Protein AF-A0A1V2EZ58-F1 (afdb_monomer_lite)

Sequence (106 aa):
MRGVGLCALAMIVGAPATAQIVYSGPGSTRPSYDRVELQQIYFHRLQGLRSEALRRQAADGGSLTPESRAELQSKLNRINATRARDARRNDIMSVDAFGVERRSER

Organism: NCBI:txid1915074

Foldseek 3Di:
DDDDDDDDDDDPPDDPPPPPPPPPDPPPPDDQDDPVRLVVVLVVLVVVLVVVLVVQCVVVPNHHDPVNVVVSVVSVVVSVVVSVVSCLVNPQCNQDPVRDRNDPPD

Structure (mmCIF, N/CA/C/O backbone):
data_AF-A0A1V2EZ58-F1
#
_entry.id   AF-A0A1V2EZ58-F1
#
loop_
_atom_site.group_PDB
_atom_site.id
_atom_site.type_symbol
_atom_site.label_atom_id
_atom_site.label_alt_id
_atom_site.label_comp_id
_atom_site.label_asym_id
_atom_site.label_entity_id
_atom_site.label_seq_id
_atom_site.pdbx_PDB_ins_code
_atom_site.Cartn_x
_atom_site.Cartn_y
_atom_site.Cartn_z
_atom_site.occupancy
_atom_site.B_iso_or_equiv
_atom_site.auth_seq_id
_atom_site.auth_comp_id
_atom_site.auth_asym_id
_atom_site.auth_atom_id
_atom_site.pdbx_PDB_model_num
ATOM 1 N N . MET A 1 1 ? 78.277 -35.561 -53.122 1.00 37.56 1 MET A N 1
ATOM 2 C CA . MET A 1 1 ? 77.534 -34.326 -52.776 1.00 37.56 1 MET A CA 1
ATOM 3 C C . MET A 1 1 ? 76.735 -34.660 -51.514 1.00 37.56 1 MET A C 1
ATOM 5 O O . MET A 1 1 ? 75.889 -35.527 -51.614 1.00 37.56 1 MET A O 1
ATOM 9 N N . ARG A 1 2 ? 77.208 -34.431 -50.277 1.00 38.06 2 ARG A N 1
ATOM 10 C CA . ARG A 1 2 ? 77.309 -33.188 -49.466 1.00 38.06 2 ARG A CA 1
ATOM 11 C C . ARG A 1 2 ? 75.995 -32.382 -49.341 1.00 38.06 2 ARG A C 1
ATOM 13 O O . ARG A 1 2 ? 75.528 -31.880 -50.353 1.00 38.06 2 ARG A O 1
ATOM 20 N N . GLY A 1 3 ? 75.535 -32.210 -48.087 1.00 33.34 3 GLY A N 1
ATOM 21 C CA . GLY A 1 3 ? 74.489 -31.283 -47.586 1.00 33.34 3 GLY A CA 1
ATOM 22 C C . GLY A 1 3 ? 73.242 -32.037 -47.099 1.00 33.34 3 GLY A C 1
ATOM 23 O O . GLY A 1 3 ? 72.594 -32.657 -47.924 1.00 33.34 3 GLY A O 1
ATOM 24 N N . VAL A 1 4 ? 72.898 -32.215 -45.812 1.00 45.50 4 VAL A N 1
ATOM 25 C CA . VAL A 1 4 ? 72.817 -31.343 -44.610 1.00 45.50 4 VAL A CA 1
ATOM 26 C C . VAL A 1 4 ? 71.877 -30.145 -44.776 1.00 45.50 4 VAL A C 1
ATOM 28 O O . VAL A 1 4 ? 72.126 -29.283 -45.610 1.00 45.50 4 VAL A O 1
ATOM 31 N N . GLY A 1 5 ? 70.883 -30.069 -43.880 1.00 36.28 5 GLY A N 1
ATOM 32 C CA . GLY A 1 5 ? 70.006 -28.916 -43.636 1.00 36.28 5 GLY A CA 1
ATOM 33 C C . GLY A 1 5 ? 68.647 -29.074 -44.322 1.00 36.28 5 GLY A C 1
ATOM 34 O O . GLY A 1 5 ? 68.589 -29.481 -45.468 1.00 36.28 5 GLY A O 1
ATOM 35 N N . LEU A 1 6 ? 67.500 -28.790 -43.717 1.00 43.06 6 LEU A N 1
ATOM 36 C CA . LEU A 1 6 ? 67.227 -27.910 -42.592 1.00 43.06 6 LEU A CA 1
ATOM 37 C C . LEU A 1 6 ? 65.811 -28.260 -42.091 1.00 43.06 6 LEU A C 1
ATOM 39 O O . LEU A 1 6 ? 64.878 -28.317 -42.892 1.00 43.06 6 LEU A O 1
ATOM 43 N N . CYS A 1 7 ? 65.628 -28.467 -40.786 1.00 36.44 7 CYS A N 1
ATOM 44 C CA . CYS A 1 7 ? 64.303 -28.384 -40.175 1.00 36.44 7 CYS A CA 1
ATOM 45 C C . CYS A 1 7 ? 63.833 -26.928 -40.283 1.00 36.44 7 CYS A C 1
ATOM 47 O O . CYS A 1 7 ? 64.407 -26.052 -39.636 1.00 36.44 7 CYS A O 1
ATOM 49 N N . ALA A 1 8 ? 62.819 -26.662 -41.106 1.00 42.56 8 ALA A N 1
ATOM 50 C CA . ALA A 1 8 ? 62.186 -25.352 -41.163 1.00 42.56 8 ALA A CA 1
ATOM 51 C C . ALA A 1 8 ? 61.282 -25.176 -39.936 1.00 42.56 8 ALA A C 1
ATOM 53 O O . ALA A 1 8 ? 60.251 -25.827 -39.777 1.00 42.56 8 ALA A O 1
ATOM 54 N N . LEU A 1 9 ? 61.764 -24.307 -39.055 1.00 39.62 9 LEU A N 1
ATOM 55 C CA . LEU A 1 9 ? 61.127 -23.778 -37.866 1.00 39.62 9 LEU A CA 1
ATOM 56 C C . LEU A 1 9 ? 59.876 -22.952 -38.224 1.00 39.62 9 LEU A C 1
ATOM 58 O O . LEU A 1 9 ? 59.841 -22.268 -39.242 1.00 39.62 9 LEU A O 1
ATOM 62 N N . ALA A 1 10 ? 58.898 -23.049 -37.324 1.00 42.72 10 ALA A N 1
ATOM 63 C CA . ALA A 1 10 ? 57.712 -22.230 -37.081 1.00 42.72 10 ALA A CA 1
ATOM 64 C C . ALA A 1 10 ? 57.576 -20.880 -37.811 1.00 42.72 10 ALA A C 1
ATOM 66 O O . ALA A 1 10 ? 58.524 -20.110 -37.859 1.00 42.72 10 ALA A O 1
ATOM 67 N N . MET A 1 11 ? 56.333 -20.541 -38.186 1.00 34.31 11 MET A N 1
ATOM 68 C CA . MET A 1 11 ? 55.595 -19.372 -37.664 1.00 34.31 11 MET A CA 1
ATOM 69 C C . MET A 1 11 ? 54.131 -19.421 -38.140 1.00 34.31 11 MET A C 1
ATOM 71 O O . MET A 1 11 ? 53.791 -18.900 -39.196 1.00 34.31 11 MET A O 1
ATOM 75 N N . ILE A 1 12 ? 53.239 -20.013 -37.339 1.00 43.84 12 ILE A N 1
ATOM 76 C CA . ILE A 1 12 ? 51.814 -19.653 -37.371 1.00 43.84 12 ILE A CA 1
ATOM 77 C C . ILE A 1 12 ? 51.618 -18.703 -36.193 1.00 43.84 12 ILE A C 1
ATOM 79 O O . ILE A 1 12 ? 51.307 -19.120 -35.080 1.00 43.84 12 ILE A O 1
ATOM 83 N N . VAL A 1 13 ? 51.878 -17.415 -36.423 1.00 46.75 13 VAL A N 1
ATOM 84 C CA . VAL A 1 13 ? 51.477 -16.350 -35.497 1.00 46.75 13 VAL A CA 1
ATOM 85 C C . VAL A 1 13 ? 49.986 -16.122 -35.729 1.0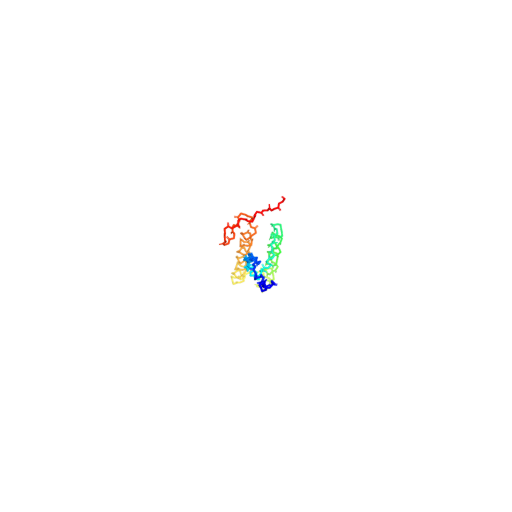0 46.75 13 VAL A C 1
ATOM 87 O O . VAL A 1 13 ? 49.569 -15.238 -36.471 1.00 46.75 13 VAL A O 1
ATOM 90 N N . GLY A 1 14 ? 49.173 -17.003 -35.147 1.00 39.56 14 GLY A N 1
ATOM 91 C CA . GLY A 1 14 ? 47.753 -16.755 -34.957 1.00 39.56 14 GLY A CA 1
ATOM 92 C C . GLY A 1 14 ? 47.610 -15.656 -33.914 1.00 39.56 14 GLY A C 1
ATOM 93 O O . GLY A 1 14 ? 48.060 -15.817 -32.780 1.00 39.56 14 GLY A O 1
ATOM 94 N N . ALA A 1 15 ? 47.038 -14.525 -34.318 1.00 46.31 15 ALA A N 1
ATOM 95 C CA . ALA A 1 15 ? 46.691 -13.431 -33.427 1.00 46.31 15 ALA A CA 1
ATOM 96 C C . ALA A 1 15 ? 45.950 -13.975 -32.191 1.00 46.31 15 ALA A C 1
ATOM 98 O O . ALA A 1 15 ? 44.977 -14.718 -32.362 1.00 46.31 15 ALA A O 1
ATOM 99 N N . PRO A 1 16 ? 46.342 -13.619 -30.954 1.00 45.00 16 PRO A N 1
ATOM 100 C CA . PRO A 1 16 ? 45.447 -13.824 -29.837 1.00 45.00 16 PRO A CA 1
ATOM 101 C C . PRO A 1 16 ? 44.290 -12.850 -30.047 1.00 45.00 16 PRO A C 1
ATOM 103 O O . PRO A 1 16 ? 44.413 -11.652 -29.797 1.00 45.00 16 PRO A O 1
ATOM 106 N N . ALA A 1 17 ? 43.170 -13.363 -30.557 1.00 47.38 17 ALA A N 1
ATOM 107 C CA . ALA A 1 17 ? 41.887 -12.715 -30.384 1.00 47.38 17 ALA A CA 1
ATOM 108 C C . ALA A 1 17 ? 41.713 -12.556 -28.874 1.00 47.38 17 ALA A C 1
ATOM 110 O O . ALA A 1 17 ? 41.447 -13.522 -28.157 1.00 47.38 17 ALA A O 1
ATOM 111 N N . THR A 1 18 ? 41.966 -11.351 -28.373 1.00 48.50 18 THR A N 1
ATOM 112 C CA . THR A 1 18 ? 41.650 -10.973 -27.008 1.00 48.50 18 THR A CA 1
ATOM 113 C C . THR A 1 18 ? 40.136 -11.011 -26.909 1.00 48.50 18 THR A C 1
ATOM 115 O O . THR A 1 18 ? 39.435 -10.047 -27.206 1.00 48.50 18 THR A O 1
ATOM 118 N N . ALA A 1 19 ? 39.619 -12.186 -26.553 1.00 45.88 19 ALA A N 1
ATOM 119 C CA . ALA A 1 19 ? 38.263 -12.350 -26.083 1.00 45.88 19 ALA A CA 1
ATOM 120 C C . ALA A 1 19 ? 38.134 -11.438 -24.863 1.00 45.88 19 ALA A C 1
ATOM 122 O O . ALA A 1 19 ? 38.568 -11.777 -23.763 1.00 45.88 19 ALA A O 1
ATOM 123 N N . GLN A 1 20 ? 37.617 -10.229 -25.080 1.00 45.06 20 GLN A N 1
ATOM 124 C CA . GLN A 1 20 ? 37.190 -9.378 -23.991 1.00 45.06 20 GLN A CA 1
ATOM 125 C C . GLN A 1 20 ? 36.042 -10.124 -23.329 1.00 45.06 20 GLN A C 1
ATOM 127 O O . GLN A 1 20 ? 34.932 -10.191 -23.856 1.00 45.06 20 GLN A O 1
ATOM 132 N N . ILE A 1 21 ? 36.344 -10.769 -22.206 1.00 42.53 21 ILE A N 1
ATOM 133 C CA . ILE A 1 21 ? 35.338 -11.337 -21.328 1.00 42.53 21 ILE A CA 1
ATOM 134 C C . ILE A 1 21 ? 34.583 -10.131 -20.780 1.00 42.53 21 ILE A C 1
ATOM 136 O O . ILE A 1 21 ? 34.998 -9.501 -19.809 1.00 42.53 21 ILE A O 1
ATOM 140 N N . VAL A 1 22 ? 33.489 -9.773 -21.449 1.00 46.50 22 VAL A N 1
ATOM 141 C CA . VAL A 1 22 ? 32.467 -8.919 -20.862 1.00 46.50 22 VAL A CA 1
ATOM 142 C C . VAL A 1 22 ? 31.938 -9.712 -19.676 1.00 46.50 22 VAL A C 1
ATOM 144 O O . VAL A 1 22 ? 31.166 -10.657 -19.831 1.00 46.50 22 VAL A O 1
ATOM 147 N N . TYR A 1 23 ? 32.426 -9.384 -18.483 1.00 45.97 23 TYR A N 1
ATOM 148 C CA . TYR A 1 23 ? 31.868 -9.880 -17.238 1.00 45.97 23 TYR A CA 1
ATOM 149 C C . TYR A 1 23 ? 30.458 -9.297 -17.109 1.00 45.97 23 TYR A C 1
ATOM 151 O O . TYR A 1 23 ? 30.245 -8.231 -16.532 1.00 45.97 23 TYR A O 1
ATOM 159 N N . SER A 1 24 ? 29.474 -9.985 -17.683 1.00 54.16 24 SER A N 1
ATOM 160 C CA . SER A 1 24 ? 28.078 -9.813 -17.312 1.00 54.16 24 SER A CA 1
ATOM 161 C C . SER A 1 24 ? 27.936 -10.411 -15.917 1.00 54.16 24 SER A C 1
ATOM 163 O O . SER A 1 24 ? 27.675 -11.603 -15.761 1.00 54.16 24 SER A O 1
ATOM 165 N N . GLY A 1 25 ? 28.201 -9.590 -14.893 1.00 50.44 25 GLY A N 1
ATOM 166 C CA . GLY A 1 25 ? 27.957 -9.955 -13.498 1.00 50.44 25 GLY A CA 1
ATOM 167 C C . GLY A 1 25 ? 26.545 -10.524 -13.338 1.00 50.44 25 GLY A C 1
ATOM 168 O O . GLY A 1 25 ? 25.692 -10.213 -14.171 1.00 50.44 25 GLY A O 1
ATOM 169 N N . PRO A 1 26 ? 26.292 -11.363 -12.314 1.00 46.44 26 PRO A N 1
ATOM 170 C CA . PRO A 1 26 ? 25.055 -12.126 -12.181 1.00 46.44 26 PRO A CA 1
ATOM 171 C C . PRO A 1 26 ? 23.873 -11.185 -12.363 1.00 46.44 26 PRO A C 1
ATOM 173 O O . PRO A 1 26 ? 23.579 -10.356 -11.497 1.00 46.44 26 PRO A O 1
ATOM 176 N N . GLY A 1 27 ? 23.261 -11.259 -13.546 1.00 46.44 27 GLY A N 1
ATOM 177 C CA . GLY A 1 27 ? 22.162 -10.396 -13.905 1.00 46.44 27 GLY A CA 1
ATOM 178 C C . GLY A 1 27 ? 21.086 -10.681 -12.887 1.00 46.44 27 GLY A C 1
ATOM 179 O O . GLY A 1 27 ? 20.525 -11.774 -12.878 1.00 46.44 27 GLY A O 1
ATOM 180 N N . SER A 1 28 ? 20.816 -9.732 -11.987 1.00 45.06 28 SER A N 1
ATOM 181 C CA . SER A 1 28 ? 19.574 -9.798 -11.244 1.00 45.06 28 SER A CA 1
ATOM 182 C C . SER A 1 28 ? 18.509 -9.683 -12.326 1.00 45.06 28 SER A C 1
ATOM 184 O O . SER A 1 28 ? 18.283 -8.582 -12.838 1.00 45.06 28 SER A O 1
ATOM 186 N N . THR A 1 29 ? 17.929 -10.809 -12.734 1.00 54.94 29 THR A N 1
ATOM 187 C CA . THR A 1 29 ? 16.744 -10.893 -13.585 1.00 54.94 29 THR A CA 1
ATOM 188 C C . THR A 1 29 ? 15.603 -10.309 -12.770 1.00 54.94 29 THR A C 1
ATOM 190 O O . THR A 1 29 ? 14.759 -10.991 -12.199 1.00 54.94 29 THR A O 1
ATOM 193 N N . ARG A 1 30 ? 15.659 -8.988 -12.597 1.00 54.81 30 ARG A N 1
ATOM 194 C CA . ARG A 1 30 ? 14.607 -8.210 -11.984 1.00 54.81 30 ARG A CA 1
ATOM 195 C C . ARG A 1 30 ? 13.469 -8.245 -12.986 1.00 54.81 30 ARG A C 1
ATOM 197 O O . ARG A 1 30 ? 13.711 -7.890 -14.141 1.00 54.81 30 ARG A O 1
ATOM 204 N N . PRO A 1 31 ? 12.269 -8.665 -12.572 1.00 62.59 31 PRO A N 1
ATOM 205 C CA . PRO A 1 31 ? 11.123 -8.613 -13.455 1.00 62.59 31 PRO A CA 1
ATOM 206 C C . PRO A 1 31 ? 10.949 -7.163 -13.913 1.00 62.59 31 PRO A C 1
ATOM 208 O O . PRO A 1 31 ? 10.796 -6.251 -13.096 1.00 62.59 31 PRO A O 1
ATOM 211 N N . SER A 1 32 ? 11.092 -6.955 -15.221 1.00 65.75 32 SER A N 1
ATOM 212 C CA . SER A 1 32 ? 10.656 -5.732 -15.879 1.00 65.75 32 SER A CA 1
ATOM 213 C C . SER A 1 32 ? 9.161 -5.912 -16.070 1.00 65.75 32 SER A C 1
ATOM 215 O O . SER A 1 32 ? 8.750 -6.872 -16.713 1.00 65.75 32 SER A O 1
ATOM 217 N N . TYR A 1 33 ? 8.376 -5.043 -15.453 1.00 76.19 33 TYR A N 1
ATOM 218 C CA . TYR A 1 33 ? 6.926 -5.083 -15.571 1.00 76.19 33 TYR A CA 1
ATOM 219 C C . TYR A 1 33 ? 6.510 -4.064 -16.614 1.00 76.19 33 TYR A C 1
ATOM 221 O O . TYR A 1 33 ? 7.071 -2.961 -16.657 1.00 76.19 33 TYR A O 1
ATOM 229 N N . ASP A 1 34 ? 5.512 -4.395 -17.423 1.00 80.88 34 ASP A N 1
ATOM 230 C CA . ASP A 1 34 ? 4.906 -3.375 -18.265 1.00 80.88 34 ASP A CA 1
ATOM 231 C C . ASP A 1 34 ? 4.133 -2.346 -17.405 1.00 80.88 34 ASP A C 1
ATOM 233 O O . ASP A 1 34 ? 3.891 -2.510 -16.200 1.00 80.88 34 ASP A O 1
ATOM 237 N N . ARG A 1 35 ? 3.741 -1.226 -18.018 1.00 79.69 35 ARG A N 1
ATOM 238 C CA . ARG A 1 35 ? 3.020 -0.155 -17.316 1.00 79.69 35 ARG A CA 1
ATOM 239 C C . ARG A 1 35 ? 1.676 -0.618 -16.731 1.00 79.69 35 ARG A C 1
ATOM 241 O O . ARG A 1 35 ? 1.278 -0.125 -15.672 1.00 79.69 35 ARG A O 1
ATOM 248 N N . VAL A 1 36 ? 0.970 -1.508 -17.424 1.00 85.75 36 VAL A N 1
ATOM 249 C CA . VAL A 1 36 ? -0.335 -2.054 -17.030 1.00 85.75 36 VAL A CA 1
ATOM 250 C C . VAL A 1 36 ? -0.171 -2.987 -15.831 1.00 85.75 36 VAL A C 1
ATOM 252 O O . VAL A 1 36 ? -0.898 -2.850 -14.847 1.00 85.75 36 VAL A O 1
ATOM 255 N N . GLU A 1 37 ? 0.829 -3.862 -15.850 1.00 87.62 37 GLU A N 1
ATOM 256 C CA . GLU A 1 37 ? 1.179 -4.757 -14.746 1.00 87.62 37 GLU A CA 1
ATOM 257 C C . GLU A 1 37 ? 1.544 -3.969 -13.482 1.00 87.62 37 GLU A C 1
ATOM 259 O O . GLU A 1 37 ? 1.012 -4.235 -12.400 1.00 87.62 37 GLU A O 1
ATOM 264 N N . LEU A 1 38 ? 2.372 -2.922 -13.602 1.00 87.75 38 LEU A N 1
ATOM 265 C CA . LEU A 1 38 ? 2.697 -2.040 -12.472 1.00 87.75 38 LEU A CA 1
ATOM 266 C C . LEU A 1 38 ? 1.454 -1.374 -11.873 1.00 87.75 38 LEU A C 1
ATOM 268 O O . LEU A 1 38 ? 1.355 -1.202 -10.652 1.00 87.75 38 LEU A O 1
ATOM 272 N N . GLN A 1 39 ? 0.498 -0.991 -12.719 1.00 89.69 39 GLN A N 1
ATOM 273 C CA . GLN A 1 39 ? -0.761 -0.406 -12.276 1.00 89.69 39 GLN A CA 1
ATOM 274 C C . GLN A 1 39 ? -1.637 -1.431 -11.542 1.00 89.69 39 GLN A C 1
ATOM 276 O O . GLN A 1 39 ? -2.190 -1.104 -10.489 1.00 89.69 39 GLN A O 1
ATOM 281 N N . GLN A 1 40 ? -1.723 -2.667 -12.036 1.00 93.94 40 GLN A N 1
ATOM 282 C CA . GLN A 1 40 ? -2.452 -3.750 -11.370 1.00 93.94 40 GLN A CA 1
ATOM 283 C C . GLN A 1 40 ? -1.840 -4.091 -10.005 1.00 93.94 40 GLN A C 1
ATOM 285 O O . GLN A 1 40 ? -2.558 -4.144 -9.005 1.00 93.94 40 GLN A O 1
ATOM 290 N N . ILE A 1 41 ? -0.511 -4.226 -9.928 1.00 92.88 41 ILE A N 1
ATOM 291 C CA . ILE A 1 41 ? 0.213 -4.466 -8.669 1.00 92.88 41 ILE A CA 1
ATOM 292 C C . ILE A 1 41 ? -0.069 -3.344 -7.664 1.00 92.88 41 ILE A C 1
ATOM 294 O O . ILE A 1 41 ? -0.304 -3.600 -6.479 1.00 92.88 41 ILE A O 1
ATOM 298 N N . TYR A 1 42 ? -0.061 -2.091 -8.122 1.00 93.69 42 TYR A N 1
ATOM 299 C CA . TYR A 1 42 ? -0.382 -0.949 -7.275 1.00 93.69 42 TYR A CA 1
ATOM 300 C C . TYR A 1 42 ? -1.815 -1.017 -6.732 1.00 93.69 42 TYR A C 1
ATOM 302 O O . TYR A 1 42 ? -2.012 -0.860 -5.525 1.00 93.69 42 TYR A O 1
ATOM 310 N N . PHE A 1 43 ? -2.807 -1.299 -7.582 1.00 96.19 43 PHE A N 1
ATOM 311 C CA . PHE A 1 43 ? -4.195 -1.421 -7.138 1.00 96.19 43 PHE A CA 1
ATOM 312 C C . PHE A 1 43 ? -4.406 -2.580 -6.170 1.00 96.19 43 PHE A C 1
ATOM 314 O O . PHE A 1 43 ? -5.071 -2.393 -5.153 1.00 96.19 43 PHE A O 1
ATOM 321 N N . HIS A 1 44 ? -3.785 -3.733 -6.417 1.00 96.94 44 HIS A N 1
ATOM 322 C CA . HIS A 1 44 ? -3.837 -4.867 -5.499 1.00 96.94 44 HIS A CA 1
ATOM 323 C C . HIS A 1 44 ? -3.297 -4.489 -4.107 1.00 96.94 44 HIS A C 1
ATOM 325 O O . HIS A 1 44 ? -3.915 -4.779 -3.082 1.00 96.94 44 HIS A O 1
ATOM 331 N N . ARG A 1 45 ? -2.175 -3.755 -4.048 1.00 96.44 45 ARG A N 1
ATOM 332 C CA . ARG A 1 45 ? -1.618 -3.250 -2.779 1.00 96.44 45 ARG A CA 1
ATOM 333 C C . ARG A 1 45 ? -2.563 -2.269 -2.077 1.00 96.44 45 ARG A C 1
ATOM 335 O O . ARG A 1 45 ? -2.711 -2.349 -0.859 1.00 96.44 45 ARG A 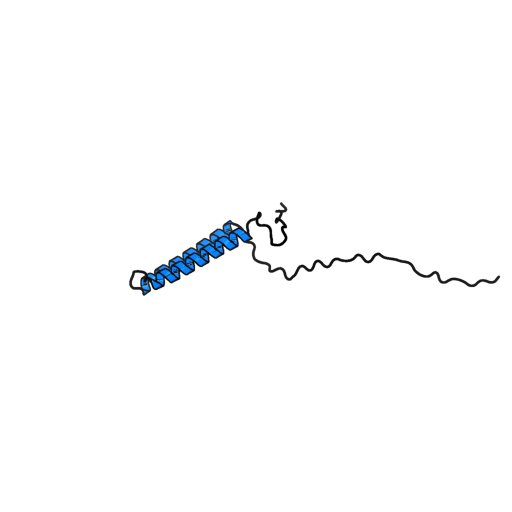O 1
ATOM 342 N N . LEU A 1 46 ? -3.217 -1.371 -2.819 1.00 97.81 46 LEU A N 1
ATOM 343 C CA . LEU A 1 46 ? -4.207 -0.447 -2.252 1.00 97.81 46 LEU A CA 1
ATOM 344 C C . LEU A 1 46 ? -5.447 -1.171 -1.716 1.00 97.81 46 LEU A C 1
ATOM 346 O O . LEU A 1 46 ? -5.933 -0.827 -0.640 1.00 97.81 46 LEU A O 1
ATOM 350 N N . GLN A 1 47 ? -5.946 -2.182 -2.429 1.00 98.12 4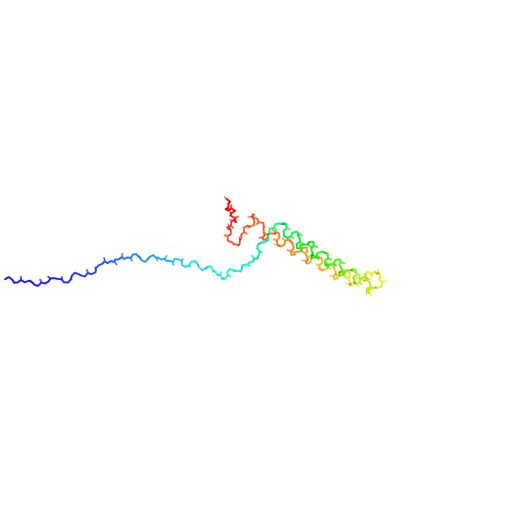7 GLN A N 1
ATOM 351 C CA . GLN A 1 47 ? -7.061 -3.011 -1.966 1.00 98.12 47 GLN A CA 1
ATOM 352 C C . GLN A 1 47 ? -6.700 -3.747 -0.672 1.00 98.12 47 GLN A C 1
ATOM 354 O O . GLN A 1 47 ? -7.475 -3.718 0.282 1.00 98.12 47 GLN A O 1
ATOM 359 N N . GLY A 1 48 ? -5.493 -4.317 -0.597 1.00 97.94 48 GLY A N 1
ATOM 360 C CA . GLY A 1 48 ? -4.980 -4.926 0.631 1.00 97.94 48 GLY A CA 1
ATOM 361 C C . GLY A 1 48 ? -4.930 -3.938 1.801 1.00 97.94 48 GLY A C 1
ATOM 362 O O . GLY A 1 48 ? -5.398 -4.256 2.896 1.00 97.94 48 GLY A O 1
ATOM 363 N N . LEU A 1 49 ? -4.439 -2.714 1.565 1.00 98.00 49 LEU A N 1
ATOM 364 C CA . LEU A 1 49 ? -4.402 -1.665 2.588 1.00 98.00 49 LEU A CA 1
ATOM 365 C C . LEU A 1 49 ? -5.808 -1.255 3.046 1.00 98.00 49 LEU A C 1
ATOM 367 O O . LEU A 1 49 ? -6.030 -1.070 4.240 1.00 98.00 49 LEU A O 1
ATOM 371 N N . ARG A 1 50 ? -6.773 -1.155 2.123 1.00 97.81 50 ARG A N 1
ATOM 372 C CA . ARG A 1 50 ? -8.174 -0.862 2.455 1.00 97.81 50 ARG A CA 1
ATOM 373 C C . ARG A 1 50 ? -8.781 -1.944 3.348 1.00 97.81 50 ARG A C 1
ATOM 375 O O . ARG A 1 50 ? -9.405 -1.613 4.351 1.00 97.81 50 ARG A O 1
ATOM 382 N N . SER A 1 51 ? -8.581 -3.218 3.020 1.00 98.19 51 SER A N 1
ATOM 383 C CA . SER A 1 51 ? -9.060 -4.328 3.853 1.00 98.19 51 SER A CA 1
ATOM 384 C C . SER A 1 51 ? -8.404 -4.334 5.235 1.00 98.19 51 SER A C 1
ATOM 386 O O . SER A 1 51 ? -9.049 -4.656 6.231 1.00 98.19 51 SER A O 1
ATOM 388 N N . GLU A 1 52 ? -7.128 -3.953 5.334 1.00 97.19 52 GLU A N 1
ATOM 389 C CA . GLU A 1 52 ? -6.477 -3.756 6.631 1.00 97.19 52 GLU A CA 1
ATOM 390 C C . GLU A 1 52 ? -7.097 -2.594 7.416 1.00 97.19 52 GLU A C 1
ATOM 392 O O . GLU A 1 52 ? -7.386 -2.755 8.600 1.00 97.19 52 GLU A O 1
ATOM 397 N N . ALA A 1 53 ? -7.354 -1.460 6.761 1.00 97.31 53 ALA A N 1
ATOM 398 C CA . ALA A 1 53 ? -7.974 -0.299 7.387 1.00 97.31 53 ALA A CA 1
ATOM 399 C C . ALA A 1 53 ? -9.360 -0.623 7.957 1.00 97.31 53 ALA A C 1
ATOM 401 O O . ALA A 1 53 ? -9.644 -0.256 9.091 1.00 97.31 53 ALA A O 1
ATOM 402 N N . LEU A 1 54 ? -10.185 -1.377 7.223 1.00 97.75 54 LEU A N 1
ATOM 403 C CA . LEU A 1 54 ? -11.498 -1.820 7.704 1.00 97.75 54 LEU A CA 1
ATOM 404 C C . LEU A 1 54 ? -11.389 -2.741 8.927 1.00 97.75 54 LEU A C 1
ATOM 406 O O . LEU A 1 54 ? -12.148 -2.585 9.880 1.00 97.75 54 LEU A O 1
ATOM 410 N N . ARG A 1 55 ? -10.424 -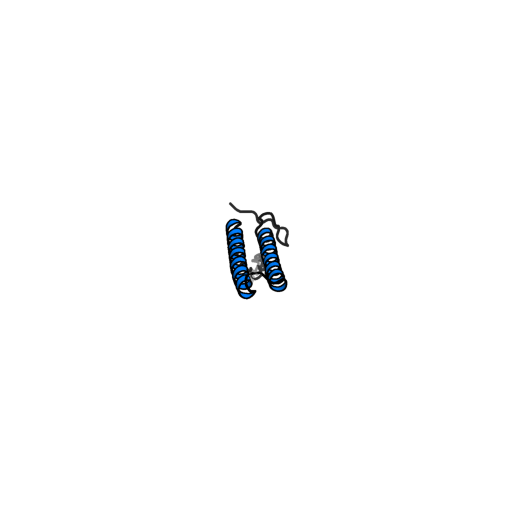3.671 8.938 1.00 97.06 55 ARG A N 1
ATOM 411 C CA . ARG A 1 55 ? -10.188 -4.542 10.102 1.00 97.06 55 ARG A CA 1
ATOM 412 C C . ARG A 1 55 ?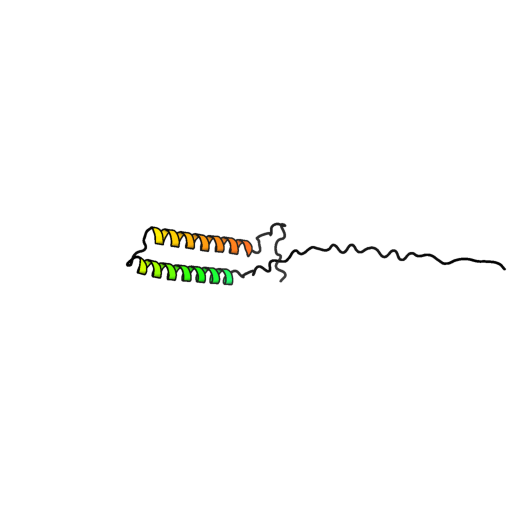 -9.744 -3.751 11.329 1.00 97.06 55 ARG A C 1
ATOM 414 O O . ARG A 1 55 ? -10.243 -4.009 12.418 1.00 97.06 55 ARG A O 1
ATOM 421 N N . ARG A 1 56 ? -8.844 -2.779 11.155 1.00 96.38 56 ARG A N 1
ATOM 422 C CA . ARG A 1 56 ? -8.399 -1.897 12.245 1.00 96.38 56 ARG A CA 1
ATOM 423 C C . ARG A 1 56 ? -9.521 -1.007 12.746 1.00 96.38 56 ARG A C 1
ATOM 425 O O . ARG A 1 56 ? -9.717 -0.918 13.942 1.00 96.38 56 ARG A O 1
ATOM 432 N N . GLN A 1 57 ? -10.313 -0.436 11.844 1.00 97.31 57 GLN A N 1
ATOM 433 C CA . GLN A 1 57 ? -11.479 0.356 12.215 1.00 97.31 57 GLN A CA 1
ATOM 434 C C . GLN A 1 57 ? -12.469 -0.463 13.052 1.00 97.31 57 GLN A C 1
ATOM 436 O O . GLN A 1 57 ? -12.999 0.049 14.031 1.00 97.31 57 GLN A O 1
ATOM 441 N N . ALA A 1 58 ? -12.706 -1.730 12.695 1.00 96.69 58 ALA A N 1
ATOM 442 C CA . ALA A 1 58 ? -13.552 -2.619 13.487 1.00 96.69 58 ALA A CA 1
ATOM 443 C C . ALA A 1 58 ? -12.937 -2.939 14.862 1.00 96.69 58 ALA A C 1
ATOM 445 O O . ALA A 1 58 ? -13.650 -2.914 15.861 1.00 96.69 58 ALA A O 1
ATOM 446 N N . ALA A 1 59 ? -11.626 -3.196 14.922 1.00 95.38 59 ALA A N 1
ATOM 447 C CA . ALA A 1 59 ? -10.907 -3.455 16.172 1.00 95.38 59 ALA A CA 1
ATOM 448 C C . ALA A 1 59 ? -10.862 -2.230 17.105 1.00 95.38 59 ALA A C 1
ATOM 450 O O . ALA A 1 59 ? -10.979 -2.381 18.317 1.00 95.38 59 ALA A O 1
ATOM 451 N N . ASP A 1 60 ? -10.766 -1.028 16.538 1.00 95.06 60 ASP A N 1
ATOM 452 C CA . ASP A 1 60 ? -10.734 0.253 17.250 1.00 95.06 60 ASP A CA 1
ATOM 453 C C . ASP A 1 60 ? -12.139 0.724 17.702 1.00 95.06 60 ASP A C 1
ATOM 455 O O . ASP A 1 60 ? -12.298 1.827 18.222 1.00 95.06 60 ASP A O 1
ATOM 459 N N . GLY A 1 61 ? -13.188 -0.087 17.509 1.00 93.56 61 GLY A N 1
ATOM 460 C CA . GLY A 1 61 ? -14.551 0.236 17.953 1.00 93.56 61 GLY A CA 1
ATOM 461 C C . GLY A 1 61 ? -15.366 1.084 16.970 1.00 93.56 61 GLY A C 1
ATOM 462 O O . GLY A 1 61 ? -16.307 1.765 17.367 1.00 93.56 61 GLY A O 1
ATOM 463 N N . GLY A 1 62 ? -15.028 1.047 15.680 1.00 92.81 62 GLY A N 1
ATOM 464 C CA . GLY A 1 62 ? -15.790 1.673 14.593 1.00 92.81 62 GLY A CA 1
ATOM 465 C C . GLY A 1 62 ? -15.155 2.937 14.012 1.00 92.81 62 GLY A C 1
ATOM 466 O O . GLY A 1 62 ? -15.569 3.387 12.941 1.00 92.81 62 GLY A O 1
ATOM 467 N N . SER A 1 63 ? -14.114 3.476 14.645 1.00 94.81 63 SER A N 1
ATOM 468 C CA . SER A 1 63 ? -13.337 4.613 14.144 1.00 94.81 63 SER A CA 1
ATOM 469 C C . SER A 1 63 ? -11.851 4.354 14.339 1.00 94.81 63 SER A C 1
ATOM 471 O O . SER A 1 63 ? -11.453 3.839 15.371 1.00 94.81 63 SER A O 1
ATOM 473 N N . LEU A 1 64 ? -11.024 4.727 13.361 1.00 94.62 64 LEU A N 1
ATOM 474 C CA . LEU A 1 64 ? -9.575 4.558 13.465 1.00 94.62 64 LEU A CA 1
ATOM 475 C C . LEU A 1 64 ? -8.992 5.481 14.536 1.00 94.62 64 LEU A C 1
ATOM 477 O O . LEU A 1 64 ? -9.160 6.708 14.452 1.00 94.62 64 LEU A O 1
ATOM 481 N N . THR A 1 65 ? -8.225 4.898 15.457 1.00 96.88 65 THR A N 1
ATOM 482 C CA . THR A 1 65 ? -7.406 5.658 16.407 1.00 96.88 65 THR A CA 1
ATOM 483 C C . THR A 1 65 ? -6.354 6.500 15.671 1.00 96.88 65 THR A C 1
ATOM 485 O O . THR A 1 65 ? -6.010 6.212 14.512 1.00 96.88 65 THR A O 1
ATOM 488 N N . PRO A 1 66 ? -5.830 7.567 16.298 1.00 97.25 66 PRO A N 1
ATOM 489 C CA . PRO A 1 66 ? -4.717 8.336 15.744 1.00 97.25 66 PRO A CA 1
ATOM 490 C C . PRO A 1 66 ? -3.512 7.457 15.377 1.00 97.25 66 PRO A C 1
ATOM 492 O O . PRO A 1 66 ? -2.932 7.632 14.304 1.00 97.25 66 PRO A O 1
ATOM 495 N N . GLU A 1 67 ? -3.188 6.471 16.212 1.00 96.38 67 GLU A N 1
ATOM 496 C CA . GLU A 1 67 ? -2.088 5.528 16.013 1.00 96.38 67 GLU A CA 1
ATOM 497 C C . GLU A 1 67 ? -2.343 4.626 14.799 1.00 96.38 67 GLU A C 1
ATOM 499 O O . GLU A 1 67 ? -1.530 4.589 13.870 1.00 96.38 67 GLU A O 1
ATOM 504 N N . SER A 1 68 ? -3.510 3.973 14.735 1.00 96.12 68 SER A N 1
ATOM 505 C CA . SER A 1 68 ? -3.905 3.141 13.590 1.00 96.12 68 SER A CA 1
ATOM 506 C C . SER A 1 68 ? -3.890 3.934 12.285 1.00 96.12 68 SER A C 1
ATOM 508 O O . SER A 1 68 ? -3.441 3.440 11.246 1.00 96.12 68 SER A O 1
ATOM 510 N N . ARG A 1 69 ? -4.345 5.191 12.323 1.00 96.94 69 ARG A N 1
ATOM 511 C CA . ARG A 1 69 ? -4.327 6.089 11.166 1.00 96.94 69 ARG A CA 1
ATOM 512 C C . ARG A 1 69 ? -2.903 6.418 10.726 1.00 96.94 69 ARG A C 1
ATOM 514 O O . ARG A 1 69 ? -2.624 6.358 9.529 1.00 96.94 69 ARG A O 1
ATOM 521 N N . ALA A 1 70 ? -2.009 6.739 11.659 1.00 97.69 70 ALA A N 1
ATOM 522 C CA . ALA A 1 70 ? -0.610 7.035 11.361 1.00 97.69 70 ALA A CA 1
ATOM 523 C C . ALA A 1 70 ? 0.106 5.827 10.735 1.00 97.69 70 ALA A C 1
ATOM 525 O O . ALA A 1 70 ? 0.825 5.971 9.741 1.00 97.69 70 ALA A O 1
ATOM 526 N N . GLU A 1 71 ? -0.146 4.621 11.246 1.00 97.25 71 GLU A N 1
ATOM 527 C CA . GLU A 1 71 ? 0.402 3.387 10.678 1.00 97.25 71 GLU A CA 1
ATOM 528 C C . GLU A 1 71 ? -0.104 3.125 9.254 1.00 97.25 71 GLU A C 1
ATOM 530 O O . GLU A 1 71 ? 0.692 2.854 8.347 1.00 97.25 71 GLU A O 1
ATOM 535 N N . LEU A 1 72 ? -1.416 3.238 9.027 1.00 97.56 72 LEU A N 1
ATOM 536 C CA . LEU A 1 72 ? -2.015 3.078 7.699 1.00 97.56 72 LEU A CA 1
ATOM 537 C C . LEU A 1 72 ? -1.487 4.130 6.716 1.00 97.56 72 LEU A C 1
ATOM 539 O O . LEU A 1 72 ? -1.187 3.802 5.565 1.00 97.56 72 LEU A O 1
ATOM 543 N N . GLN A 1 73 ? -1.298 5.369 7.174 1.00 97.56 73 GLN A N 1
ATOM 544 C CA . GLN A 1 73 ? -0.717 6.438 6.368 1.00 97.56 73 GLN A CA 1
ATOM 545 C C . GLN A 1 73 ? 0.744 6.143 6.002 1.00 97.56 73 GLN A C 1
ATOM 547 O O . GLN A 1 73 ? 1.140 6.317 4.849 1.00 97.56 73 GLN A O 1
ATOM 552 N N . SER A 1 74 ? 1.545 5.642 6.944 1.00 98.00 74 SER A N 1
ATOM 553 C CA . SER A 1 74 ? 2.926 5.218 6.684 1.00 98.00 74 SER A CA 1
ATOM 554 C C . SER A 1 74 ? 2.987 4.107 5.627 1.00 98.00 74 SER A C 1
ATOM 556 O O . SER A 1 74 ? 3.784 4.163 4.682 1.00 98.00 74 SER A O 1
ATOM 558 N N . LYS A 1 75 ? 2.077 3.129 5.709 1.00 97.81 75 LYS A N 1
ATOM 559 C CA . LYS A 1 75 ? 1.951 2.066 4.702 1.00 97.81 75 LYS A CA 1
ATOM 560 C C . LYS A 1 75 ? 1.559 2.609 3.330 1.00 97.81 75 LYS A C 1
ATOM 562 O O . LYS A 1 75 ? 2.180 2.224 2.338 1.00 97.81 75 LYS A O 1
ATOM 567 N N . LEU A 1 76 ? 0.592 3.526 3.260 1.00 97.88 76 LEU A N 1
ATOM 568 C CA . LEU A 1 76 ? 0.207 4.189 2.012 1.00 97.88 76 LEU A CA 1
ATOM 569 C C . LEU A 1 76 ? 1.397 4.918 1.377 1.00 97.88 76 LEU A C 1
ATOM 571 O O . LEU A 1 76 ? 1.674 4.744 0.188 1.00 97.88 76 LEU A O 1
ATOM 575 N N . ASN A 1 77 ? 2.147 5.672 2.182 1.00 97.88 77 ASN A N 1
ATOM 576 C CA . ASN A 1 77 ? 3.339 6.386 1.732 1.00 97.88 77 ASN A CA 1
ATOM 577 C C . ASN A 1 77 ? 4.382 5.418 1.158 1.00 97.88 77 ASN A C 1
ATOM 579 O O . ASN A 1 77 ? 4.924 5.663 0.080 1.00 97.88 77 ASN A O 1
ATOM 583 N N . ARG A 1 78 ? 4.615 4.276 1.819 1.00 97.69 78 ARG A N 1
ATOM 584 C CA . ARG A 1 78 ? 5.510 3.225 1.314 1.00 97.69 78 ARG A CA 1
ATOM 585 C C . ARG A 1 78 ? 5.028 2.647 -0.021 1.00 97.69 78 ARG A C 1
ATOM 587 O O . ARG A 1 78 ? 5.846 2.471 -0.921 1.00 97.69 78 ARG A O 1
ATOM 594 N N . ILE A 1 79 ? 3.733 2.364 -0.174 1.00 95.88 79 ILE A N 1
ATOM 595 C CA . ILE A 1 79 ? 3.169 1.843 -1.432 1.00 95.88 79 ILE A CA 1
ATOM 596 C C . ILE A 1 79 ? 3.381 2.852 -2.570 1.00 95.88 79 ILE A C 1
ATOM 598 O O . ILE A 1 79 ? 3.849 2.472 -3.646 1.00 95.88 79 ILE A O 1
ATOM 602 N N . ASN A 1 80 ? 3.101 4.133 -2.323 1.00 95.19 80 ASN A N 1
ATOM 603 C CA . ASN A 1 80 ? 3.288 5.204 -3.303 1.00 95.19 80 ASN A CA 1
ATOM 604 C C . ASN A 1 80 ? 4.765 5.396 -3.674 1.00 95.19 80 ASN A C 1
ATOM 606 O O . ASN A 1 80 ? 5.092 5.504 -4.856 1.00 95.19 80 ASN A O 1
ATOM 610 N N . ALA A 1 81 ? 5.667 5.373 -2.689 1.00 94.44 81 ALA A N 1
ATOM 611 C CA . ALA A 1 81 ? 7.104 5.483 -2.924 1.00 94.44 81 ALA A CA 1
ATOM 612 C C . ALA A 1 81 ? 7.640 4.317 -3.766 1.00 94.44 81 ALA A C 1
ATOM 614 O O . ALA A 1 81 ? 8.420 4.529 -4.696 1.00 94.44 81 ALA A O 1
ATOM 615 N N . THR A 1 82 ? 7.193 3.089 -3.487 1.00 92.62 82 THR A N 1
ATOM 616 C CA . THR A 1 82 ? 7.548 1.926 -4.303 1.00 92.62 82 THR A CA 1
ATOM 617 C C . THR A 1 82 ? 6.998 2.055 -5.720 1.00 92.62 82 THR A C 1
ATOM 619 O O . THR A 1 82 ? 7.764 1.880 -6.658 1.00 92.62 82 THR A O 1
ATOM 622 N N . ARG A 1 83 ? 5.731 2.457 -5.903 1.00 92.56 83 ARG A N 1
ATOM 623 C CA . ARG A 1 83 ? 5.166 2.697 -7.244 1.00 92.56 83 ARG A CA 1
ATOM 624 C C . ARG A 1 83 ? 5.994 3.713 -8.030 1.00 92.56 83 ARG A C 1
ATOM 626 O O . ARG A 1 83 ? 6.298 3.477 -9.192 1.00 92.56 83 ARG A O 1
ATOM 633 N N . ALA A 1 84 ? 6.357 4.835 -7.410 1.00 90.44 84 ALA A N 1
ATOM 634 C CA . ALA A 1 84 ? 7.153 5.870 -8.064 1.00 90.44 84 ALA A CA 1
ATOM 635 C C . ALA A 1 84 ? 8.542 5.351 -8.462 1.00 90.44 84 ALA A C 1
ATOM 637 O O . ALA A 1 84 ? 9.028 5.650 -9.550 1.00 90.44 84 ALA A O 1
ATOM 638 N N . ARG A 1 85 ? 9.172 4.545 -7.601 1.00 89.25 85 ARG A N 1
ATOM 639 C CA . ARG A 1 85 ? 10.446 3.888 -7.908 1.00 89.25 85 ARG A CA 1
ATOM 640 C C . ARG A 1 85 ? 10.309 2.903 -9.067 1.00 89.25 85 ARG A C 1
ATOM 642 O O . ARG A 1 85 ? 11.146 2.924 -9.963 1.00 89.25 85 ARG A O 1
ATOM 649 N N . ASP A 1 86 ? 9.281 2.063 -9.044 1.00 87.12 86 ASP A N 1
ATOM 650 C CA . ASP A 1 86 ? 9.049 1.046 -10.068 1.00 87.12 86 ASP A CA 1
ATOM 651 C C . ASP A 1 86 ? 8.726 1.701 -11.417 1.00 87.12 86 ASP A C 1
ATOM 653 O O . ASP A 1 86 ? 9.262 1.282 -12.436 1.00 87.1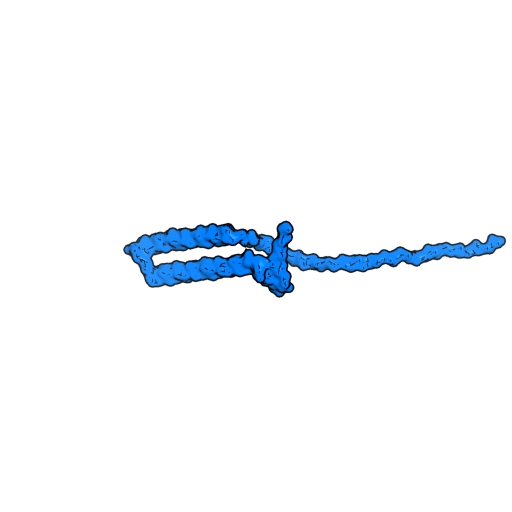2 86 ASP A O 1
ATOM 657 N N . ALA A 1 87 ? 7.949 2.788 -11.421 1.00 84.88 87 ALA A N 1
ATOM 658 C CA . ALA A 1 87 ? 7.671 3.570 -12.623 1.00 84.88 87 ALA A CA 1
ATOM 659 C C . ALA A 1 87 ? 8.950 4.157 -13.236 1.00 84.88 87 ALA A C 1
ATOM 661 O O . ALA A 1 87 ? 9.168 3.990 -14.427 1.00 84.88 87 ALA A O 1
ATOM 662 N N . ARG A 1 88 ? 9.832 4.769 -12.428 1.00 83.81 88 ARG A N 1
ATOM 663 C CA . ARG A 1 88 ? 11.121 5.295 -12.920 1.00 83.81 88 ARG A CA 1
ATOM 664 C C . ARG A 1 88 ? 12.008 4.195 -13.496 1.00 83.81 88 ARG A C 1
ATOM 666 O O . ARG A 1 88 ? 12.641 4.394 -14.514 1.00 83.81 88 ARG A O 1
ATOM 673 N N . ARG A 1 89 ? 12.049 3.025 -12.855 1.00 79.06 89 ARG A N 1
ATOM 674 C CA . ARG A 1 89 ? 12.880 1.896 -13.306 1.00 79.06 89 ARG A CA 1
ATOM 675 C C . ARG A 1 89 ? 12.399 1.245 -14.601 1.00 79.06 89 ARG A C 1
ATOM 677 O O . ARG A 1 89 ? 13.210 0.611 -15.265 1.00 79.06 89 ARG A O 1
ATOM 684 N N . ASN A 1 90 ? 11.105 1.334 -14.899 1.00 73.19 90 ASN A N 1
ATOM 685 C CA . ASN A 1 90 ? 10.501 0.762 -16.105 1.00 73.19 90 ASN A CA 1
ATOM 686 C C . ASN A 1 90 ? 10.211 1.829 -17.174 1.00 73.19 90 ASN A C 1
ATOM 688 O O . ASN A 1 90 ? 9.610 1.515 -18.198 1.00 73.19 90 ASN A O 1
ATOM 692 N N . ASP A 1 91 ? 10.618 3.080 -16.950 1.00 73.50 91 ASP A N 1
ATOM 693 C CA . ASP A 1 91 ? 10.571 4.119 -17.970 1.00 73.50 91 ASP A CA 1
ATOM 694 C C . ASP A 1 91 ? 11.656 3.838 -19.021 1.00 73.50 91 ASP A C 1
ATOM 696 O O . ASP A 1 91 ? 12.829 3.691 -18.683 1.00 73.50 91 ASP A O 1
ATOM 700 N N . ILE A 1 92 ? 11.263 3.746 -20.294 1.00 61.16 92 ILE A N 1
ATOM 701 C CA . ILE A 1 92 ? 12.169 3.501 -21.430 1.00 61.16 92 ILE A CA 1
ATOM 702 C C . ILE A 1 92 ? 13.202 4.624 -21.571 1.00 61.16 92 ILE A C 1
ATOM 704 O O . ILE A 1 92 ? 14.337 4.362 -21.962 1.00 61.16 92 ILE A O 1
ATOM 708 N N . MET A 1 93 ? 12.830 5.850 -21.195 1.00 59.41 93 MET A N 1
ATOM 709 C CA . MET A 1 93 ? 13.724 7.009 -21.216 1.00 59.41 93 MET A CA 1
ATOM 710 C C . MET A 1 93 ? 14.595 7.108 -19.952 1.00 59.41 93 MET A C 1
ATOM 712 O O . MET A 1 93 ? 15.441 7.997 -19.844 1.00 59.41 93 MET A O 1
ATOM 716 N N . SER A 1 94 ? 14.415 6.211 -18.973 1.00 55.75 94 SER A N 1
ATOM 717 C CA . SER A 1 94 ? 15.314 6.124 -17.825 1.00 55.75 94 SER A CA 1
ATOM 718 C C . SER A 1 94 ? 16.600 5.429 -18.253 1.00 55.75 94 SER A C 1
ATOM 720 O O . SER A 1 94 ? 16.686 4.202 -18.277 1.00 55.75 94 SER A O 1
ATOM 722 N N . VAL A 1 95 ? 17.626 6.228 -18.525 1.00 51.84 95 VAL A N 1
ATOM 723 C CA . VAL A 1 95 ? 19.009 5.757 -18.643 1.00 51.84 95 VAL A CA 1
ATOM 724 C C . VAL A 1 95 ? 19.418 4.989 -17.385 1.00 51.84 95 VAL A C 1
ATOM 726 O O . VAL A 1 95 ? 19.113 5.387 -16.255 1.00 51.84 95 VAL A O 1
ATOM 729 N N . ASP A 1 96 ? 20.086 3.854 -17.580 1.00 54.78 96 ASP A N 1
ATOM 730 C CA . ASP A 1 96 ? 20.720 3.139 -16.481 1.00 54.78 96 ASP A CA 1
ATOM 731 C C . ASP A 1 96 ? 21.941 3.917 -15.949 1.00 54.78 96 ASP A C 1
ATOM 733 O O . ASP A 1 96 ? 22.309 4.978 -16.455 1.00 54.78 96 ASP A O 1
ATOM 737 N N . ALA A 1 97 ? 22.588 3.401 -14.900 1.00 51.38 97 ALA A N 1
ATOM 738 C CA . ALA A 1 97 ? 23.764 4.040 -14.300 1.00 51.38 97 ALA A CA 1
ATOM 739 C C . ALA A 1 97 ? 24.963 4.191 -15.266 1.00 51.38 97 ALA A C 1
ATOM 741 O O . ALA A 1 97 ? 25.940 4.843 -14.907 1.00 51.38 97 ALA A O 1
ATOM 742 N N . PHE A 1 98 ? 24.893 3.607 -16.467 1.00 54.66 98 PHE A N 1
ATOM 743 C CA . PHE A 1 98 ? 25.926 3.646 -17.499 1.00 54.66 98 PHE A CA 1
ATOM 744 C C . PHE A 1 98 ? 25.533 4.519 -18.701 1.00 54.66 98 PHE A C 1
ATOM 746 O O . PHE A 1 98 ? 26.302 4.620 -19.654 1.00 54.66 98 PHE A O 1
ATOM 753 N N . GLY A 1 99 ? 24.375 5.190 -18.653 1.00 46.81 99 GLY A N 1
ATOM 754 C CA . GLY A 1 99 ? 23.940 6.111 -19.702 1.00 46.81 99 GLY A CA 1
ATOM 755 C C . GLY A 1 99 ? 23.487 5.419 -20.988 1.00 46.81 99 GLY A C 1
ATOM 756 O O . GLY A 1 99 ? 23.386 6.082 -22.019 1.00 46.81 99 GLY A O 1
ATOM 757 N N . VAL A 1 100 ? 23.200 4.113 -20.953 1.00 50.47 100 VAL A N 1
ATOM 758 C CA . VAL A 1 100 ? 22.679 3.403 -22.124 1.00 50.47 100 VAL A CA 1
ATOM 759 C C . VAL A 1 100 ? 21.155 3.445 -22.078 1.00 50.47 100 VAL A C 1
ATOM 761 O O . VAL A 1 100 ? 20.506 2.848 -21.219 1.00 50.47 100 VAL A O 1
ATOM 764 N N . GLU A 1 101 ? 20.578 4.210 -22.999 1.00 49.47 101 GLU A N 1
ATOM 765 C CA . GLU A 1 101 ? 19.141 4.241 -23.254 1.00 49.47 101 GLU A CA 1
ATOM 766 C C . GLU A 1 101 ? 18.707 2.834 -23.703 1.00 49.47 101 GLU A C 1
ATOM 768 O O . GLU A 1 101 ? 19.310 2.262 -24.618 1.00 49.47 101 GLU A O 1
ATOM 773 N N . ARG A 1 102 ? 17.693 2.230 -23.060 1.00 54.78 102 ARG A N 1
ATOM 774 C CA . ARG A 1 102 ? 17.164 0.933 -23.512 1.00 54.78 102 ARG A CA 1
ATOM 775 C C . ARG A 1 102 ? 16.437 1.148 -24.838 1.00 54.78 102 ARG A C 1
ATOM 777 O O . ARG A 1 102 ? 15.225 1.354 -24.856 1.00 54.78 102 ARG A O 1
ATOM 784 N N . ARG A 1 103 ? 17.167 1.100 -25.957 1.00 49.09 103 ARG A N 1
ATOM 785 C CA . ARG A 1 103 ? 16.561 1.052 -27.291 1.00 49.09 103 ARG A CA 1
ATOM 786 C C . ARG A 1 103 ? 15.621 -0.144 -27.348 1.00 49.09 103 ARG A C 1
ATOM 788 O O . ARG A 1 103 ? 16.047 -1.286 -27.201 1.00 49.09 103 ARG A O 1
ATOM 795 N N . SER A 1 104 ? 14.339 0.134 -27.561 1.00 47.12 104 SER A N 1
ATOM 796 C CA . SER A 1 104 ? 13.378 -0.882 -27.956 1.00 47.12 104 SER A CA 1
ATOM 797 C C . SER A 1 104 ? 13.752 -1.355 -29.359 1.00 47.12 104 SER A C 1
ATOM 799 O O . SER A 1 104 ? 13.492 -0.655 -30.338 1.00 47.12 104 SER A O 1
ATOM 801 N N . GLU A 1 105 ? 14.385 -2.516 -29.460 1.00 47.88 105 GLU A N 1
ATOM 802 C CA . GLU A 1 105 ? 14.424 -3.254 -30.717 1.00 47.88 105 GLU A CA 1
ATOM 803 C C . GLU A 1 105 ? 13.001 -3.760 -30.977 1.00 47.88 105 GLU A C 1
ATOM 805 O O . GLU A 1 105 ? 12.463 -4.587 -30.236 1.00 47.88 105 GLU A O 1
ATOM 810 N N . ARG A 1 106 ? 12.356 -3.153 -31.970 1.00 39.22 106 ARG A N 1
ATOM 811 C CA . ARG A 1 106 ? 11.099 -3.596 -32.563 1.00 39.22 106 ARG A CA 1
ATOM 812 C C . ARG A 1 106 ? 11.348 -3.876 -34.031 1.00 39.22 106 ARG A C 1
ATOM 814 O O . ARG A 1 106 ? 12.086 -3.070 -34.641 1.00 39.22 106 ARG A O 1
#

Secondary structure (DSSP, 8-state):
-----------------------------PPPPPHHHHHHHHHHHHHHHHHHHHHHHHHTTSS--HHHHHHHHHHHHHHHHHHHHHHHHT-TT---TT--------

Radius of gyration: 31.27 Å; chains: 1; bounding box: 93×43×71 Å

pLDDT: mean 72.77, std 23.67, range [33.34, 98.19]